Protein AF-A0A4R9EPJ8-F1 (afdb_monomer_lite)

Sequence (152 aa):
MNGLRPTNSELTEEEADGPDRLVLQCPECGEVGRYRFVLLARRAFEGHADEVHPVVESPLDQIRTLVDLAESATGTWECELGAETYRVRERGPSQYEVEVTRRRVVIDAELGTLDDARLVIGGHAKVVSSALATAAALQQRHSAPAFAVPLE

Foldseek 3Di:
DPPWDWDWDFDDPVPCVDCFGIFTQGPVPGTPDTHNDPVVSVVSVVVCCVPPVVPCQDLLSVLCVQFVFDAPDVQKTWDDQDPWIWIWGDPDQQFIWIARPVVRDIDDDGGRDVSSVSCVVCVVSVVSVVSVVVVVVVVVVVPDPPDPDDDD

pLDDT: mean 71.69, std 16.99, range [31.0, 94.88]

Secondary structure (DSSP, 8-state):
--S---EEEEPPHHHHTSS--EEEEETTTEEEEEESSHHHHHHHHHHHHHHHS--S-SHHHHHHHHS--EEEETTEEEEEETTEEEEEEEEETTEEEEEETTTT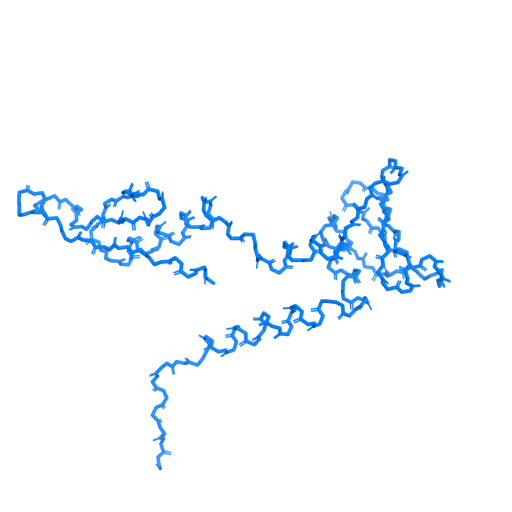EEEEEEESSHHHHHHHHHHHTTHHHHHHHHHHHHHHHTSS-TT-----

Structure (mmCIF, N/CA/C/O backbone):
data_AF-A0A4R9EPJ8-F1
#
_entry.id   AF-A0A4R9EPJ8-F1
#
loop_
_atom_site.group_PDB
_atom_site.id
_atom_site.type_symbol
_atom_site.label_atom_id
_atom_site.label_alt_id
_atom_site.label_comp_id
_atom_site.label_asym_id
_atom_site.label_entity_id
_atom_site.label_seq_id
_atom_site.pdbx_PDB_ins_code
_atom_site.Cartn_x
_atom_site.Cartn_y
_atom_site.Cartn_z
_atom_s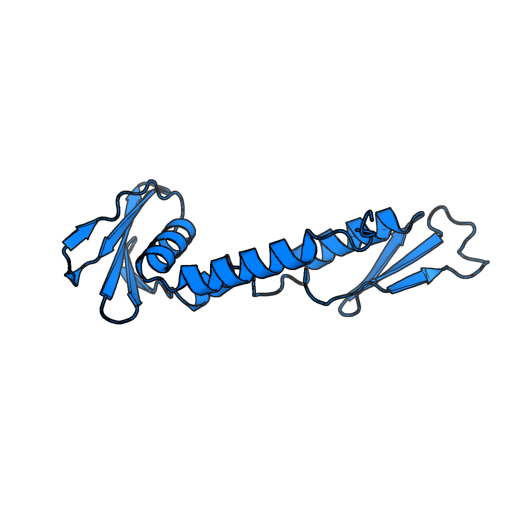ite.occupancy
_atom_site.B_iso_or_equiv
_atom_site.auth_seq_id
_atom_site.auth_comp_id
_atom_site.auth_asym_id
_atom_site.auth_atom_id
_atom_site.pdbx_PDB_model_num
ATOM 1 N N . MET A 1 1 ? 6.668 -7.872 -10.314 1.00 42.31 1 MET A N 1
ATOM 2 C CA . MET A 1 1 ? 7.520 -7.096 -11.235 1.00 42.31 1 MET A CA 1
ATOM 3 C C . MET A 1 1 ? 6.610 -6.507 -12.291 1.00 42.31 1 MET A C 1
ATOM 5 O O . MET A 1 1 ? 5.873 -7.250 -12.932 1.00 42.31 1 MET A O 1
ATOM 9 N N . ASN A 1 2 ? 6.613 -5.184 -12.380 1.00 45.66 2 ASN A N 1
ATOM 10 C CA . ASN A 1 2 ? 5.798 -4.385 -13.291 1.00 45.66 2 ASN A CA 1
ATOM 11 C C . ASN A 1 2 ? 6.172 -4.777 -14.710 1.00 45.66 2 ASN A C 1
ATOM 13 O O . ASN A 1 2 ? 7.354 -4.968 -14.972 1.00 45.66 2 ASN A O 1
ATOM 17 N N . GLY A 1 3 ? 5.213 -4.923 -15.621 1.00 50.50 3 GLY A N 1
ATOM 18 C CA . GLY A 1 3 ? 5.466 -5.391 -16.993 1.00 50.50 3 GLY A CA 1
ATOM 19 C C . GLY A 1 3 ? 6.457 -4.551 -17.821 1.00 50.50 3 GLY A C 1
ATOM 20 O O . GLY A 1 3 ? 6.670 -4.864 -18.990 1.00 50.50 3 GLY A O 1
ATOM 21 N N . LEU A 1 4 ? 7.058 -3.513 -17.231 1.00 59.12 4 LEU A N 1
ATOM 22 C CA . LEU A 1 4 ? 8.168 -2.728 -17.746 1.00 59.12 4 LEU A CA 1
ATOM 23 C C . LEU A 1 4 ? 9.367 -3.630 -18.050 1.00 59.12 4 LEU A C 1
ATOM 25 O O . LEU A 1 4 ? 9.909 -4.318 -17.182 1.00 59.12 4 LEU A O 1
ATOM 29 N N . ARG A 1 5 ? 9.789 -3.617 -19.313 1.00 69.25 5 ARG A N 1
ATOM 30 C CA . ARG A 1 5 ? 10.988 -4.315 -19.769 1.00 69.25 5 ARG A CA 1
ATOM 31 C C . ARG A 1 5 ? 12.035 -3.288 -20.178 1.00 69.25 5 ARG A C 1
ATOM 33 O O . ARG A 1 5 ? 11.702 -2.404 -20.966 1.00 69.25 5 ARG A O 1
ATOM 40 N N . PRO A 1 6 ? 13.276 -3.408 -19.683 1.00 73.06 6 PRO A N 1
ATOM 41 C CA . PRO A 1 6 ? 14.353 -2.569 -20.167 1.00 73.06 6 PRO A CA 1
ATOM 42 C C . PRO A 1 6 ? 14.704 -2.954 -21.600 1.00 73.06 6 PRO A C 1
ATOM 44 O O . PRO A 1 6 ? 14.653 -4.134 -21.964 1.00 73.06 6 PRO A O 1
ATOM 47 N N . THR A 1 7 ? 15.143 -1.971 -22.375 1.00 79.81 7 THR A N 1
ATOM 48 C CA . THR A 1 7 ? 15.826 -2.222 -23.643 1.00 79.81 7 THR A CA 1
ATOM 49 C C . THR A 1 7 ? 17.316 -2.027 -23.419 1.00 79.81 7 THR A C 1
ATOM 51 O O . THR A 1 7 ? 17.736 -0.983 -22.927 1.00 79.81 7 THR A O 1
ATOM 54 N N . ASN A 1 8 ? 18.111 -3.035 -23.775 1.00 78.62 8 ASN A N 1
ATOM 55 C CA . ASN A 1 8 ? 19.564 -2.922 -23.803 1.00 78.62 8 ASN A CA 1
ATOM 56 C C . ASN A 1 8 ? 20.006 -2.890 -25.263 1.00 78.62 8 ASN A C 1
ATOM 58 O O . ASN A 1 8 ? 19.724 -3.834 -26.001 1.00 78.62 8 ASN A O 1
ATOM 62 N N . SER A 1 9 ? 20.695 -1.829 -25.665 1.00 80.62 9 SER A N 1
ATOM 63 C CA . SER A 1 9 ? 21.306 -1.715 -26.990 1.00 80.62 9 SER A CA 1
ATOM 64 C C . SER A 1 9 ? 22.823 -1.676 -26.863 1.00 80.62 9 SER A C 1
ATOM 66 O O . SER A 1 9 ? 23.360 -1.020 -25.966 1.00 80.62 9 SER A O 1
ATOM 68 N N . GLU A 1 10 ? 23.508 -2.396 -27.750 1.00 75.44 10 GLU A N 1
ATOM 69 C CA . GLU A 1 10 ? 24.959 -2.289 -27.892 1.00 75.44 10 GLU A CA 1
ATOM 70 C C . GLU A 1 10 ? 25.316 -0.908 -28.446 1.00 75.44 10 GLU A C 1
ATOM 72 O O . GLU A 1 10 ? 24.591 -0.343 -29.269 1.00 75.44 10 GLU A O 1
ATOM 77 N N . LEU A 1 11 ? 26.409 -0.350 -27.936 1.00 71.19 11 LEU A N 1
ATOM 78 C CA . LEU A 1 11 ? 26.943 0.922 -28.402 1.00 71.19 11 LEU A CA 1
ATOM 79 C C . LEU A 1 11 ? 27.558 0.786 -29.798 1.00 71.19 11 LEU A C 1
ATOM 81 O O . LEU A 1 11 ? 27.968 -0.298 -30.212 1.00 71.19 11 LEU A O 1
ATOM 85 N N . THR A 1 12 ? 27.638 1.907 -30.513 1.00 78.81 12 THR A N 1
ATOM 86 C CA . THR A 1 12 ? 28.351 1.971 -31.796 1.00 78.81 12 THR A CA 1
ATOM 87 C C . THR A 1 12 ? 29.835 1.630 -31.608 1.00 78.81 12 THR A C 1
ATOM 89 O O . THR A 1 12 ? 30.367 1.801 -30.513 1.00 78.81 12 THR A O 1
ATOM 92 N N . GLU A 1 13 ? 30.525 1.148 -32.651 1.00 69.44 13 GLU A N 1
ATOM 93 C CA . GLU A 1 13 ? 31.943 0.737 -32.552 1.00 69.44 13 GLU A CA 1
ATOM 94 C C . GLU A 1 13 ? 32.848 1.850 -31.988 1.00 69.44 13 GLU A C 1
ATOM 96 O O . GLU A 1 13 ? 33.760 1.565 -31.219 1.00 69.44 13 GLU A O 1
ATOM 101 N N . GLU A 1 14 ? 32.543 3.117 -32.287 1.00 68.56 14 GLU A N 1
ATOM 102 C CA . GLU A 1 14 ? 33.267 4.291 -31.774 1.00 68.56 14 GLU A CA 1
ATOM 103 C C . GLU A 1 14 ? 33.076 4.513 -30.258 1.00 68.56 14 GLU A C 1
ATOM 105 O O . GLU A 1 14 ? 33.944 5.078 -29.594 1.00 68.56 14 GLU A O 1
ATOM 110 N N . GLU A 1 15 ? 31.957 4.056 -29.692 1.00 66.56 15 GLU A N 1
ATOM 111 C CA . GLU A 1 15 ? 31.603 4.188 -28.271 1.00 66.56 15 GLU A CA 1
ATOM 112 C C . GLU A 1 15 ? 31.861 2.896 -27.464 1.00 66.56 15 GLU A C 1
ATOM 114 O O . GLU A 1 15 ? 32.012 2.944 -26.241 1.00 66.56 15 GLU A O 1
ATOM 119 N N . ALA A 1 16 ? 31.930 1.739 -28.133 1.00 64.12 16 ALA A N 1
ATOM 120 C CA . ALA A 1 16 ? 32.059 0.407 -27.531 1.00 64.12 16 ALA A CA 1
ATOM 121 C C . ALA A 1 16 ? 33.467 0.084 -26.991 1.00 64.12 16 ALA A C 1
ATOM 123 O O . ALA A 1 16 ? 33.625 -0.851 -26.195 1.00 64.12 16 ALA A O 1
ATOM 124 N N . ASP A 1 17 ? 34.476 0.869 -27.382 1.00 71.00 17 ASP A N 1
ATOM 125 C CA . ASP A 1 17 ? 35.838 0.794 -26.834 1.00 71.00 17 ASP A CA 1
ATOM 126 C C . ASP A 1 17 ? 35.932 1.334 -25.391 1.00 71.00 17 ASP A C 1
ATOM 128 O O . ASP A 1 17 ? 36.936 1.128 -24.700 1.00 71.00 17 ASP A O 1
ATOM 132 N N . GLY A 1 18 ? 34.868 1.975 -24.891 1.00 67.12 18 GLY A N 1
ATOM 133 C CA . GLY A 1 18 ? 34.729 2.387 -23.497 1.00 67.12 18 GLY A CA 1
ATOM 134 C C . GLY A 1 18 ? 34.507 1.221 -22.512 1.00 67.12 18 GLY A C 1
ATOM 135 O O . GLY A 1 18 ? 34.179 0.094 -22.895 1.00 67.12 18 GLY A O 1
ATOM 136 N N . PRO A 1 19 ? 34.668 1.459 -21.194 1.00 67.06 19 PRO A N 1
ATOM 137 C CA . PRO A 1 19 ? 34.420 0.443 -20.167 1.00 67.06 19 PRO A CA 1
ATOM 138 C C . PRO A 1 19 ? 32.950 -0.004 -20.087 1.00 67.06 19 PRO A C 1
ATOM 140 O O . PRO A 1 19 ? 32.690 -1.086 -19.553 1.00 67.06 19 PRO A O 1
ATOM 143 N N . ASP A 1 20 ? 32.027 0.780 -20.646 1.00 72.12 20 ASP A N 1
ATOM 144 C CA . ASP A 1 20 ? 30.590 0.535 -20.674 1.00 72.12 20 ASP A CA 1
ATOM 145 C C . ASP A 1 20 ? 30.149 0.255 -22.110 1.00 72.12 20 ASP A C 1
ATOM 147 O O . ASP A 1 20 ? 30.330 1.098 -22.975 1.00 72.12 20 ASP A O 1
ATOM 151 N N . ARG A 1 21 ? 29.601 -0.939 -22.368 1.00 78.62 21 ARG A N 1
ATOM 152 C CA . ARG A 1 21 ? 29.316 -1.454 -23.725 1.00 78.62 21 ARG A CA 1
ATOM 153 C C . ARG A 1 21 ? 27.833 -1.488 -24.079 1.00 78.62 21 ARG A C 1
ATOM 155 O O . ARG A 1 21 ? 27.468 -1.717 -25.228 1.00 78.62 21 ARG A O 1
ATOM 162 N N . LEU A 1 22 ? 26.983 -1.322 -23.075 1.00 80.94 22 LEU A N 1
ATOM 163 C CA . LEU A 1 22 ? 25.538 -1.427 -23.182 1.00 80.94 22 LEU A CA 1
ATOM 164 C C . LEU A 1 22 ? 24.916 -0.143 -22.675 1.00 80.94 22 LEU A C 1
ATOM 166 O O . LEU A 1 22 ? 25.307 0.345 -21.616 1.00 80.94 22 LEU A O 1
ATOM 170 N N . VAL A 1 23 ? 23.902 0.335 -23.381 1.00 87.94 23 VAL A N 1
ATOM 171 C CA . VAL A 1 23 ? 23.015 1.388 -22.890 1.00 87.94 23 VAL A CA 1
ATOM 172 C C . VAL A 1 23 ? 21.753 0.737 -22.357 1.00 87.94 23 VAL A C 1
ATOM 174 O O . VAL A 1 23 ? 21.093 -0.013 -23.076 1.00 87.94 23 VAL A O 1
ATOM 177 N N . LEU A 1 24 ? 21.424 1.023 -21.100 1.00 87.06 24 LEU A N 1
ATOM 178 C CA . LEU A 1 24 ? 20.146 0.680 -20.501 1.00 87.06 24 LEU A CA 1
ATOM 179 C C . LEU A 1 24 ? 19.145 1.792 -20.794 1.00 87.06 24 LEU A C 1
ATOM 181 O O . LEU A 1 24 ? 19.332 2.930 -20.359 1.00 87.06 24 LEU A O 1
ATOM 185 N N . GLN A 1 25 ? 18.051 1.443 -21.456 1.00 86.88 25 GLN A N 1
ATOM 186 C CA . GLN A 1 25 ? 16.926 2.340 -21.666 1.00 86.88 25 GLN A CA 1
ATOM 187 C C . GLN A 1 25 ? 15.707 1.864 -20.880 1.00 86.88 25 GLN A C 1
ATOM 189 O O . GLN A 1 25 ? 15.245 0.727 -21.031 1.00 86.88 25 GLN A O 1
ATOM 194 N N . CYS A 1 26 ? 15.172 2.762 -20.058 1.00 83.94 26 CYS A N 1
ATOM 195 C CA . CYS A 1 26 ? 13.835 2.651 -19.508 1.00 83.94 26 CYS A CA 1
ATOM 196 C C . CYS A 1 26 ? 12.831 3.194 -20.538 1.00 83.94 26 CYS A C 1
ATOM 198 O O . CYS A 1 26 ? 13.028 4.305 -21.032 1.00 83.94 26 CYS A O 1
ATOM 200 N N . PRO A 1 27 ? 11.745 2.466 -20.847 1.00 75.75 27 PRO A N 1
ATOM 201 C CA . PRO A 1 27 ? 10.713 2.937 -21.774 1.00 75.75 27 PRO A CA 1
ATOM 202 C C . PRO A 1 27 ? 10.071 4.276 -21.380 1.00 75.75 27 PRO A C 1
ATOM 204 O O . PRO A 1 27 ? 9.588 4.995 -22.246 1.00 75.75 27 PRO A O 1
ATOM 207 N N . GLU A 1 28 ? 10.076 4.597 -20.087 1.00 79.81 28 GLU A N 1
ATOM 208 C CA . GLU A 1 28 ? 9.428 5.783 -19.518 1.00 79.81 28 GLU A CA 1
ATOM 209 C C . GLU A 1 28 ? 10.425 6.932 -19.271 1.00 79.81 28 GLU A C 1
ATOM 211 O O . GLU A 1 28 ? 10.103 8.096 -19.498 1.00 79.81 28 GLU A O 1
ATOM 216 N N . CYS A 1 29 ? 11.655 6.627 -18.833 1.00 83.44 29 CYS A N 1
ATOM 217 C CA . CYS A 1 29 ? 12.668 7.639 -18.491 1.00 83.44 29 CYS A CA 1
ATOM 218 C C . CYS A 1 29 ? 13.731 7.893 -19.570 1.00 83.44 29 CYS A C 1
ATOM 220 O O . CYS A 1 29 ? 14.470 8.871 -19.466 1.00 83.44 29 CYS A O 1
ATOM 222 N N . GLY A 1 30 ? 13.840 7.040 -20.590 1.00 86.44 30 GLY A N 1
ATOM 223 C CA . GLY A 1 30 ? 14.937 7.091 -21.558 1.00 86.44 30 GLY A CA 1
ATOM 224 C C . GLY A 1 30 ? 16.207 6.403 -21.045 1.00 86.44 30 GLY A C 1
ATOM 225 O O . GLY A 1 30 ? 16.132 5.383 -20.362 1.00 86.44 30 GLY A O 1
ATOM 226 N N . GLU A 1 31 ? 17.388 6.908 -21.413 1.00 90.88 31 GLU A N 1
ATOM 227 C CA . GLU A 1 31 ? 18.673 6.325 -20.993 1.00 90.88 31 GLU A CA 1
ATOM 228 C C . GLU A 1 31 ? 18.864 6.444 -19.472 1.00 90.88 31 GLU A C 1
ATOM 230 O O . GLU A 1 31 ? 18.922 7.540 -18.923 1.00 90.88 31 GLU A O 1
ATOM 235 N N . VAL A 1 32 ? 18.972 5.299 -18.794 1.00 87.00 32 VAL A N 1
ATOM 236 C CA . VAL A 1 32 ? 19.151 5.210 -17.333 1.00 87.00 32 VAL A CA 1
ATOM 237 C C . VAL A 1 32 ? 20.625 5.073 -16.962 1.00 87.00 32 VAL A C 1
ATOM 239 O O . VAL A 1 32 ? 21.049 5.508 -15.894 1.00 87.00 32 VAL A O 1
ATOM 242 N N . GLY A 1 33 ? 21.425 4.473 -17.840 1.00 88.19 33 GLY A N 1
ATOM 243 C CA . GLY A 1 33 ? 22.856 4.348 -17.616 1.00 88.19 33 GLY A CA 1
ATOM 244 C C . GLY A 1 33 ? 23.542 3.454 -18.633 1.00 88.19 33 GLY A C 1
ATOM 245 O O . GLY A 1 33 ? 22.899 2.763 -19.426 1.00 88.19 33 GLY A O 1
ATOM 246 N N . ARG A 1 34 ? 24.872 3.451 -18.579 1.00 90.81 34 ARG A N 1
ATOM 247 C CA . ARG A 1 34 ? 25.722 2.613 -19.421 1.00 90.81 34 ARG A CA 1
ATOM 248 C C . ARG A 1 34 ? 26.431 1.575 -18.562 1.00 90.81 34 ARG A C 1
ATOM 250 O O . ARG A 1 34 ? 26.815 1.865 -17.433 1.00 90.81 34 ARG A O 1
ATOM 257 N N . TYR A 1 35 ? 26.557 0.354 -19.076 1.00 84.00 35 TYR A N 1
ATOM 258 C CA . TYR A 1 35 ? 27.058 -0.782 -18.308 1.00 84.00 35 TYR A CA 1
ATOM 259 C C . TYR A 1 35 ? 27.935 -1.701 -19.146 1.00 84.00 35 TYR A C 1
ATOM 261 O O . TYR A 1 35 ? 27.688 -1.959 -20.323 1.00 84.00 35 TYR A O 1
ATOM 269 N N . ARG A 1 36 ? 28.930 -2.300 -18.497 1.00 82.31 36 ARG A N 1
ATOM 270 C CA . ARG A 1 36 ? 29.784 -3.323 -19.113 1.00 82.31 36 ARG A CA 1
ATOM 271 C C . ARG A 1 36 ? 29.079 -4.658 -19.371 1.00 82.31 36 ARG A C 1
ATOM 273 O O . ARG A 1 36 ? 29.468 -5.391 -20.275 1.00 82.31 36 ARG A O 1
ATOM 280 N N . PHE A 1 37 ? 28.081 -4.999 -18.552 1.00 77.44 37 PHE A N 1
ATOM 281 C CA . PHE A 1 37 ? 27.432 -6.312 -18.561 1.00 77.44 37 PHE A CA 1
ATOM 282 C C . PHE A 1 37 ? 25.914 -6.201 -18.432 1.00 77.44 37 PHE A C 1
ATOM 284 O O . PHE A 1 37 ? 25.408 -5.421 -17.625 1.00 77.44 37 PHE A O 1
ATOM 291 N N . VAL A 1 38 ? 25.194 -7.075 -19.144 1.00 72.12 38 VAL A N 1
ATOM 292 C CA . VAL A 1 38 ? 23.720 -7.141 -19.135 1.00 72.12 38 VAL A CA 1
ATOM 293 C C . VAL A 1 38 ? 23.159 -7.330 -17.722 1.00 72.12 38 VAL A C 1
ATOM 295 O O . VAL A 1 38 ? 22.144 -6.735 -17.377 1.00 72.12 38 VAL A O 1
ATOM 298 N N . LEU A 1 39 ? 23.827 -8.124 -16.877 1.00 72.62 39 LEU A N 1
ATOM 299 C CA . LEU A 1 39 ? 23.395 -8.351 -15.493 1.00 72.62 39 LEU A CA 1
ATOM 300 C C . LEU A 1 39 ? 23.463 -7.081 -14.631 1.00 72.62 39 LEU A C 1
ATOM 302 O O . LEU A 1 39 ? 22.601 -6.884 -13.778 1.00 72.62 39 LEU A O 1
ATOM 306 N N . LEU A 1 40 ? 24.453 -6.211 -14.862 1.00 74.81 40 LEU A N 1
ATOM 307 C CA . LEU A 1 40 ? 24.563 -4.935 -14.149 1.00 74.81 40 LEU A CA 1
ATOM 308 C C . LEU A 1 40 ? 23.485 -3.953 -14.612 1.00 74.81 40 LEU A C 1
ATOM 310 O O . LEU A 1 40 ? 22.824 -3.354 -13.769 1.00 74.81 40 LEU A O 1
ATOM 314 N N . ALA A 1 41 ? 23.252 -3.869 -15.926 1.00 74.75 41 ALA A N 1
ATOM 315 C CA . ALA A 1 41 ? 22.160 -3.078 -16.493 1.00 74.75 41 ALA A CA 1
ATOM 316 C C . ALA A 1 41 ? 20.801 -3.525 -15.934 1.00 74.75 41 ALA A C 1
ATOM 318 O O . ALA A 1 41 ? 19.993 -2.710 -15.507 1.00 74.75 41 ALA A O 1
ATOM 319 N N . ARG A 1 42 ? 20.568 -4.839 -15.845 1.00 76.75 42 ARG A N 1
ATOM 320 C CA . ARG A 1 42 ? 19.323 -5.381 -15.295 1.00 76.75 42 ARG A CA 1
ATOM 321 C C . ARG A 1 42 ? 19.122 -5.032 -13.821 1.00 76.75 42 ARG A C 1
ATOM 323 O O . ARG A 1 42 ? 18.044 -4.578 -13.461 1.00 76.75 42 ARG A O 1
ATOM 330 N N . ARG A 1 43 ? 20.150 -5.197 -12.983 1.00 76.56 43 ARG A N 1
ATOM 331 C CA . ARG A 1 43 ? 20.067 -4.839 -11.558 1.00 76.56 43 ARG A CA 1
ATOM 332 C C . ARG A 1 43 ? 19.803 -3.344 -11.363 1.00 76.56 43 ARG A C 1
ATOM 334 O O . ARG A 1 43 ? 19.025 -2.972 -10.492 1.00 76.56 43 ARG A O 1
ATOM 341 N N . ALA A 1 44 ? 20.448 -2.498 -12.164 1.00 75.06 44 ALA A N 1
ATOM 342 C CA . ALA A 1 44 ? 20.224 -1.060 -12.118 1.00 75.06 44 ALA A CA 1
ATOM 343 C C . ALA A 1 44 ? 18.810 -0.679 -12.578 1.00 75.06 44 ALA A C 1
ATOM 345 O O . ALA A 1 44 ? 18.192 0.189 -11.971 1.00 75.06 44 ALA A O 1
ATOM 346 N N . PHE A 1 45 ? 18.272 -1.363 -13.593 1.00 80.19 45 PHE A N 1
ATOM 347 C CA . PHE A 1 45 ? 16.890 -1.172 -14.023 1.00 80.19 45 PHE A CA 1
ATOM 348 C C . PHE A 1 45 ? 15.879 -1.554 -12.946 1.00 80.19 45 PHE A C 1
ATOM 350 O O . PHE A 1 45 ? 14.917 -0.829 -12.751 1.00 80.19 45 PHE A O 1
ATOM 357 N N . GLU A 1 46 ? 16.083 -2.676 -12.255 1.00 70.38 46 GLU A N 1
ATOM 358 C CA . GLU A 1 46 ? 15.186 -3.130 -11.185 1.00 70.38 46 GLU A CA 1
ATOM 359 C C . GLU A 1 46 ? 15.131 -2.102 -10.044 1.00 70.38 46 GLU A C 1
ATOM 361 O O . GLU A 1 46 ? 14.041 -1.690 -9.660 1.00 70.38 46 GLU A O 1
ATOM 366 N N . GLY A 1 47 ? 16.285 -1.591 -9.597 1.00 70.19 47 GLY A N 1
ATOM 367 C CA . GLY A 1 47 ? 16.328 -0.505 -8.609 1.00 70.19 47 GLY A CA 1
ATOM 368 C C . GLY A 1 47 ? 15.676 0.790 -9.109 1.00 70.19 47 GLY A C 1
ATOM 369 O O . GLY A 1 47 ? 14.857 1.378 -8.413 1.00 70.19 47 GLY A O 1
ATOM 370 N N . HIS A 1 48 ? 15.971 1.200 -10.346 1.00 79.50 48 HIS A N 1
ATOM 371 C CA . HIS A 1 48 ? 15.349 2.374 -10.964 1.00 79.50 48 HIS A CA 1
ATOM 372 C C . HIS A 1 48 ? 13.824 2.230 -11.093 1.00 79.50 48 HIS A C 1
ATOM 374 O O . HIS A 1 48 ? 13.093 3.178 -10.823 1.00 79.50 48 HIS A O 1
ATOM 380 N N . ALA A 1 49 ? 13.331 1.057 -11.490 1.00 70.00 49 ALA A N 1
ATOM 381 C CA . ALA A 1 49 ? 11.907 0.791 -11.621 1.00 70.00 49 ALA A CA 1
ATOM 382 C C . ALA A 1 49 ? 11.204 0.816 -10.258 1.00 70.00 49 ALA A C 1
ATOM 384 O O . ALA A 1 49 ? 10.125 1.387 -10.167 1.00 70.00 49 ALA A O 1
ATOM 385 N N . ASP A 1 50 ? 11.813 0.262 -9.209 1.00 68.19 50 ASP A N 1
ATOM 386 C CA . ASP A 1 50 ? 11.250 0.297 -7.855 1.00 68.19 50 ASP A CA 1
ATOM 387 C C . ASP A 1 50 ? 11.198 1.726 -7.281 1.00 68.19 50 ASP A C 1
ATOM 389 O O . ASP A 1 50 ? 10.234 2.084 -6.605 1.00 68.19 50 ASP A O 1
ATOM 393 N N . GLU A 1 51 ? 12.203 2.558 -7.570 1.00 72.75 51 GLU A N 1
ATOM 394 C CA . GLU A 1 51 ? 12.302 3.931 -7.053 1.00 72.75 51 GLU A CA 1
ATOM 395 C C . GLU A 1 51 ? 11.494 4.960 -7.863 1.00 72.75 51 GLU A C 1
ATOM 397 O O . GLU A 1 51 ? 10.848 5.835 -7.285 1.00 72.75 51 GLU A O 1
ATOM 402 N N . VAL A 1 52 ? 11.542 4.888 -9.198 1.00 76.81 52 VAL A N 1
ATOM 403 C CA . VAL A 1 52 ? 11.048 5.941 -10.112 1.00 76.81 52 VAL A CA 1
ATOM 404 C C . VAL A 1 52 ? 9.740 5.559 -10.797 1.00 76.81 52 VAL A C 1
ATOM 406 O O . VAL A 1 52 ? 8.910 6.425 -11.080 1.00 76.81 52 VAL A O 1
ATOM 409 N N . HIS A 1 53 ? 9.516 4.263 -11.009 1.00 69.56 53 HIS A N 1
ATOM 410 C CA . HIS A 1 53 ? 8.249 3.727 -11.507 1.00 69.56 53 HIS A CA 1
ATOM 411 C C . HIS A 1 53 ? 7.620 2.772 -10.496 1.00 69.56 53 HIS A C 1
ATOM 413 O O . HIS A 1 53 ? 7.288 1.634 -10.866 1.00 69.56 53 HIS A O 1
ATOM 419 N N . PRO A 1 54 ? 7.448 3.210 -9.229 1.00 59.88 54 PRO A N 1
ATOM 420 C CA . PRO A 1 54 ? 6.750 2.405 -8.255 1.00 59.88 54 PRO A CA 1
ATOM 421 C C . PRO A 1 54 ? 5.360 2.181 -8.826 1.00 59.88 54 PRO A C 1
ATOM 423 O O . PRO A 1 54 ? 4.554 3.102 -8.976 1.00 59.88 54 PRO A O 1
ATOM 426 N N . VAL A 1 55 ? 5.088 0.949 -9.229 1.00 60.59 55 VAL A N 1
ATOM 427 C CA . VAL A 1 55 ? 3.730 0.598 -9.588 1.00 60.59 55 VAL A CA 1
ATOM 428 C C . VAL A 1 55 ? 2.962 0.641 -8.298 1.00 60.59 55 VAL A C 1
ATOM 430 O O . VAL A 1 55 ? 3.234 -0.108 -7.358 1.00 60.59 55 VAL A O 1
ATOM 433 N N . VAL A 1 56 ? 2.022 1.570 -8.274 1.00 52.06 56 VAL A N 1
ATOM 434 C CA . VAL A 1 56 ? 0.965 1.621 -7.285 1.00 52.06 56 VAL A CA 1
ATOM 435 C C . VAL A 1 56 ? 0.135 0.359 -7.482 1.00 52.06 56 VAL A C 1
ATOM 437 O O . VAL A 1 56 ? -0.833 0.350 -8.224 1.00 52.06 56 VAL A O 1
ATOM 440 N N . GLU A 1 57 ? 0.620 -0.739 -6.915 1.00 51.41 57 GLU A N 1
ATOM 441 C CA . GLU A 1 57 ? -0.018 -2.052 -6.826 1.00 51.41 57 GLU A CA 1
ATOM 442 C C . GLU A 1 57 ? 0.851 -3.001 -5.976 1.00 51.41 57 GLU A C 1
ATOM 444 O O . GLU A 1 57 ? 0.799 -4.225 -6.119 1.00 51.41 57 GLU A O 1
ATOM 449 N N . SER A 1 58 ? 1.642 -2.466 -5.034 1.00 53.78 58 SER A N 1
ATOM 450 C CA . SER A 1 58 ? 2.092 -3.318 -3.938 1.00 53.78 58 SER A CA 1
ATOM 451 C C . SER A 1 58 ? 0.844 -3.826 -3.196 1.00 53.78 58 SER A C 1
ATOM 453 O O . SER A 1 58 ? -0.161 -3.109 -3.116 1.00 53.78 58 SER A O 1
ATOM 455 N N . PRO A 1 59 ? 0.853 -5.047 -2.633 1.00 55.97 59 PRO A N 1
ATOM 456 C CA . PRO A 1 59 ? -0.249 -5.510 -1.794 1.00 55.97 59 PRO A CA 1
ATOM 457 C C . PRO A 1 59 ? -0.606 -4.491 -0.706 1.00 55.97 59 PRO A C 1
ATOM 459 O O . PRO A 1 59 ? -1.773 -4.346 -0.365 1.00 55.97 59 PRO A O 1
ATOM 462 N N . LEU A 1 60 ? 0.383 -3.730 -0.224 1.00 61.38 60 LEU A N 1
ATOM 463 C CA . LEU A 1 60 ? 0.172 -2.643 0.718 1.00 61.38 60 LEU A CA 1
ATOM 464 C C . LEU A 1 60 ? -0.569 -1.447 0.098 1.00 61.38 60 LEU A C 1
ATOM 466 O O . LEU A 1 60 ? -1.459 -0.911 0.743 1.00 61.38 60 LEU A O 1
ATOM 470 N N . ASP A 1 61 ? -0.282 -1.055 -1.143 1.00 65.00 61 ASP A N 1
ATOM 471 C CA . ASP A 1 61 ? -0.999 0.034 -1.830 1.00 65.00 61 ASP A CA 1
ATOM 472 C C . ASP A 1 61 ? -2.434 -0.351 -2.214 1.00 65.00 61 ASP A C 1
ATOM 474 O O . ASP A 1 61 ? -3.358 0.457 -2.084 1.00 65.00 61 ASP A O 1
ATOM 478 N N . GLN A 1 62 ? -2.659 -1.614 -2.592 1.00 65.31 62 GLN A N 1
ATOM 479 C CA . GLN A 1 62 ? -4.015 -2.153 -2.739 1.00 65.31 62 GLN A CA 1
ATOM 480 C C . GLN A 1 62 ? -4.756 -2.121 -1.398 1.00 65.31 62 GLN A C 1
ATOM 482 O O . GLN A 1 62 ? -5.906 -1.698 -1.332 1.00 65.31 62 GLN A O 1
ATOM 487 N N . ILE A 1 63 ? -4.090 -2.510 -0.308 1.00 66.56 63 ILE A N 1
ATOM 488 C CA . ILE A 1 63 ? -4.660 -2.476 1.042 1.00 66.56 63 ILE A CA 1
ATOM 489 C C . ILE A 1 63 ? -4.908 -1.042 1.517 1.00 66.56 63 ILE A C 1
ATOM 491 O O . ILE A 1 63 ? -5.932 -0.801 2.141 1.00 66.56 63 ILE A O 1
ATOM 495 N N . ARG A 1 64 ? -4.051 -0.076 1.181 1.00 72.69 64 ARG A N 1
ATOM 496 C CA . ARG A 1 64 ? -4.279 1.351 1.462 1.00 72.69 64 ARG A CA 1
ATOM 497 C C . ARG A 1 64 ? -5.508 1.892 0.739 1.00 72.69 64 ARG A C 1
ATOM 499 O O . ARG A 1 64 ? -6.203 2.728 1.298 1.00 72.69 64 ARG A O 1
ATOM 506 N N . THR A 1 65 ? -5.794 1.386 -0.459 1.00 72.69 65 THR A N 1
ATOM 507 C CA . THR A 1 65 ? -6.996 1.752 -1.223 1.00 72.69 65 THR A CA 1
ATOM 508 C C . THR A 1 65 ? -8.248 1.054 -0.684 1.00 72.69 65 THR A C 1
ATOM 510 O O . THR A 1 65 ? -9.327 1.636 -0.659 1.00 72.69 65 THR A O 1
ATOM 513 N N . LEU A 1 66 ? -8.124 -0.205 -0.254 1.00 75.69 66 LEU A N 1
ATOM 514 C CA . LEU A 1 66 ? -9.242 -0.997 0.267 1.00 75.69 66 LEU A CA 1
ATOM 515 C C . LEU A 1 66 ? -9.582 -0.670 1.724 1.00 75.69 66 LEU A C 1
ATOM 517 O O . LEU A 1 66 ? -10.729 -0.831 2.120 1.00 75.69 66 LEU A O 1
ATOM 521 N N . VAL A 1 67 ? -8.598 -0.250 2.517 1.00 82.38 67 VAL A N 1
ATOM 522 C CA . VAL A 1 67 ? -8.713 0.089 3.938 1.00 82.38 67 VAL A CA 1
ATOM 523 C C . VAL A 1 67 ? -8.391 1.572 4.107 1.00 82.38 67 VAL A C 1
ATOM 525 O O . VAL A 1 67 ? -7.300 1.964 4.540 1.00 82.38 67 VAL A O 1
ATOM 528 N N . ASP A 1 68 ? -9.367 2.393 3.730 1.00 86.62 68 ASP A N 1
ATOM 529 C CA . ASP A 1 68 ? -9.285 3.846 3.826 1.00 86.62 68 ASP A CA 1
ATOM 530 C C . ASP A 1 68 ? -9.535 4.305 5.269 1.00 86.62 68 ASP A C 1
ATOM 532 O O . ASP A 1 68 ? -10.670 4.474 5.715 1.00 86.62 68 ASP A O 1
ATOM 536 N N . LEU A 1 69 ? -8.447 4.418 6.030 1.00 88.75 69 LEU A N 1
ATOM 537 C CA . LEU A 1 69 ? -8.447 4.937 7.396 1.00 88.75 69 LEU A CA 1
ATOM 538 C C . LEU A 1 69 ? -8.472 6.465 7.375 1.00 88.75 69 LEU A C 1
ATOM 540 O O . LEU A 1 69 ? -7.428 7.104 7.219 1.00 88.75 69 LEU A O 1
ATOM 544 N N . ALA A 1 70 ? -9.651 7.035 7.602 1.00 90.50 70 ALA A N 1
ATOM 545 C CA . ALA A 1 70 ? -9.829 8.469 7.760 1.00 90.50 70 ALA A CA 1
ATOM 546 C C . ALA A 1 70 ? 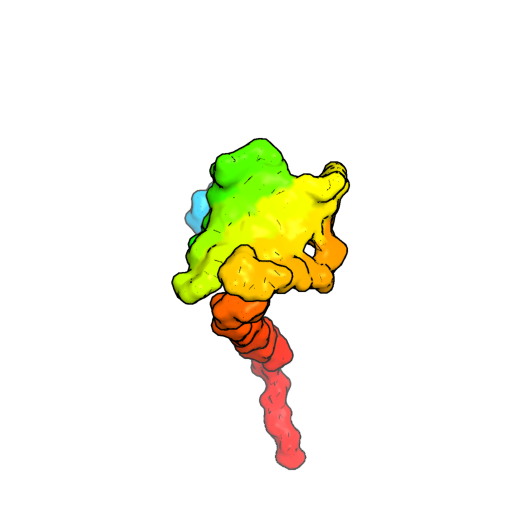-9.571 8.876 9.215 1.00 90.50 70 ALA A C 1
ATOM 548 O O . ALA A 1 70 ? -10.074 8.246 10.147 1.00 90.50 70 ALA A O 1
ATOM 549 N N . GLU A 1 71 ? -8.794 9.937 9.430 1.00 93.31 71 GLU A N 1
ATOM 550 C CA . GLU A 1 71 ? -8.586 10.471 10.777 1.00 93.31 71 GLU A CA 1
ATOM 551 C C . GLU A 1 71 ? -9.881 11.126 11.278 1.00 93.31 71 GLU A C 1
ATOM 553 O O . GLU A 1 71 ? -10.386 12.077 10.682 1.00 93.31 71 GLU A O 1
ATOM 558 N N . SER A 1 72 ? -10.436 10.602 12.371 1.00 91.00 72 SER A N 1
ATOM 559 C CA . SER A 1 72 ? -11.682 11.095 12.971 1.00 91.00 72 SER A CA 1
ATOM 560 C C . SER A 1 72 ? -11.421 12.057 14.133 1.00 91.00 72 SER A C 1
ATOM 562 O O . SER A 1 72 ? -12.255 12.898 14.462 1.00 91.00 72 SER A O 1
ATOM 564 N N . ALA A 1 73 ? -10.270 11.906 14.788 1.00 91.25 73 ALA A N 1
ATOM 565 C CA . ALA A 1 73 ? -9.754 12.768 15.843 1.00 91.25 73 ALA A CA 1
ATOM 566 C C . ALA A 1 73 ? -8.235 12.579 15.923 1.00 91.25 73 ALA A C 1
ATOM 568 O O . ALA A 1 73 ? -7.726 11.566 15.459 1.00 91.25 73 ALA A O 1
ATOM 569 N N . THR A 1 74 ? -7.519 13.506 16.559 1.00 91.19 74 THR A N 1
ATOM 570 C CA . THR A 1 74 ? -6.060 13.403 16.713 1.00 91.19 74 THR A CA 1
ATOM 571 C C . THR A 1 74 ? -5.654 12.048 17.297 1.00 91.19 74 THR A C 1
ATOM 573 O O . THR A 1 74 ? -6.074 11.694 18.402 1.00 91.19 74 THR A O 1
ATOM 576 N N . GLY A 1 75 ? -4.852 11.288 16.547 1.00 89.81 75 GLY A N 1
ATOM 577 C CA . GLY A 1 75 ? -4.384 9.961 16.964 1.00 89.81 75 GLY A CA 1
ATOM 578 C C . GLY A 1 75 ? -5.459 8.866 16.905 1.00 89.81 75 GLY A C 1
ATOM 579 O O . GLY A 1 75 ? -5.311 7.818 17.536 1.00 89.81 75 GLY A O 1
ATOM 580 N N . THR A 1 76 ? -6.578 9.106 16.216 1.00 91.56 76 THR A N 1
ATOM 581 C CA . THR A 1 76 ? -7.662 8.138 16.018 1.00 91.56 76 THR A CA 1
ATOM 582 C C . THR A 1 76 ? -8.123 8.127 14.566 1.00 91.56 76 THR A C 1
ATOM 584 O O . THR A 1 76 ? -8.517 9.154 14.015 1.00 91.56 76 THR A O 1
ATOM 587 N N . TRP A 1 77 ? -8.161 6.937 13.977 1.00 94.88 77 TRP A N 1
ATOM 588 C CA . TRP A 1 77 ? -8.614 6.716 12.608 1.00 94.88 77 TRP A CA 1
ATOM 589 C C . TRP A 1 77 ? -9.761 5.722 12.578 1.00 94.88 77 TRP A C 1
ATOM 591 O O . TRP A 1 77 ? -9.818 4.806 13.398 1.00 94.88 77 TRP A O 1
ATOM 601 N N . GLU A 1 78 ? -10.665 5.877 11.623 1.00 93.94 78 GLU A N 1
ATOM 602 C CA . GLU A 1 78 ? -11.800 4.984 11.438 1.00 93.94 78 GLU A CA 1
ATOM 603 C C . GLU A 1 78 ? -11.932 4.576 9.972 1.00 93.94 78 GLU A C 1
ATOM 605 O O . GLU A 1 78 ? -11.636 5.349 9.063 1.00 93.94 78 GLU A O 1
ATOM 610 N N . CYS A 1 79 ? -12.385 3.346 9.746 1.00 91.50 79 CYS A N 1
ATOM 611 C CA . CYS A 1 79 ? -12.820 2.895 8.431 1.00 91.50 79 CYS A CA 1
ATOM 612 C C . CYS A 1 79 ? -14.004 1.937 8.554 1.00 91.50 79 CYS A C 1
ATOM 614 O O . CYS A 1 79 ? -14.109 1.153 9.506 1.00 91.50 79 CYS A O 1
ATOM 616 N N . GLU A 1 80 ? -14.871 1.945 7.549 1.00 90.00 80 GLU A N 1
ATOM 617 C CA . GLU A 1 80 ? -15.977 1.000 7.432 1.00 90.00 80 GLU A CA 1
ATOM 618 C C . GLU A 1 80 ? -15.662 -0.028 6.349 1.00 90.00 80 GLU A C 1
ATOM 620 O O . GLU A 1 80 ? -15.384 0.331 5.208 1.00 90.00 80 GLU A O 1
ATOM 625 N N . LEU A 1 81 ? -15.721 -1.317 6.696 1.00 84.38 81 LEU A N 1
ATOM 626 C CA . LEU A 1 81 ? -15.582 -2.406 5.728 1.00 84.38 81 LEU A CA 1
ATOM 627 C C . LEU A 1 81 ? -16.730 -3.393 5.897 1.00 84.38 81 LEU A C 1
ATOM 629 O O . LEU A 1 81 ? -16.860 -4.077 6.918 1.00 84.38 81 LEU A O 1
ATOM 633 N N . GLY A 1 82 ? -17.565 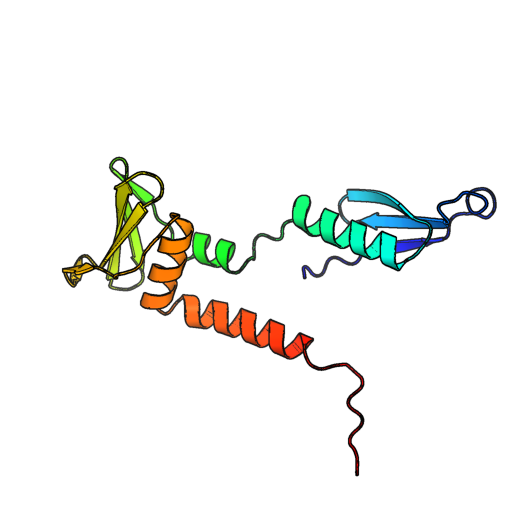-3.482 4.863 1.00 82.12 82 GLY A N 1
ATOM 634 C CA . GLY A 1 82 ? -18.773 -4.294 4.893 1.00 82.12 82 GLY A CA 1
ATOM 635 C C . GLY A 1 82 ? -19.717 -3.839 6.007 1.00 82.12 82 GLY A C 1
ATOM 636 O O . GLY A 1 82 ? -20.180 -2.705 6.016 1.00 82.12 82 GLY A O 1
ATOM 637 N N . ALA A 1 83 ? -20.022 -4.740 6.940 1.00 83.81 83 ALA A N 1
ATOM 638 C CA . ALA A 1 83 ? -20.908 -4.459 8.067 1.00 83.81 83 ALA A CA 1
ATOM 639 C C . ALA A 1 83 ? -20.159 -4.080 9.354 1.00 83.81 83 ALA A C 1
ATOM 641 O O . ALA A 1 83 ? -20.796 -3.992 10.399 1.00 83.81 83 ALA A O 1
ATOM 642 N N . GLU A 1 84 ? -18.840 -3.902 9.316 1.00 87.50 84 GLU A N 1
ATOM 643 C CA . GLU A 1 84 ? -18.024 -3.625 10.498 1.00 87.50 84 GLU A CA 1
ATOM 644 C C . GLU A 1 84 ? -17.381 -2.239 10.402 1.00 87.50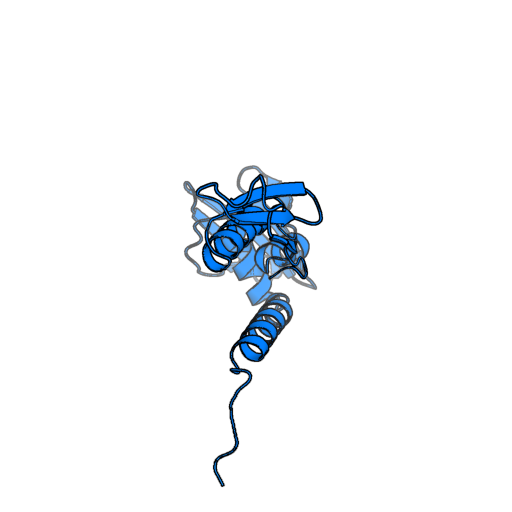 84 GLU A C 1
ATOM 646 O O . GLU A 1 84 ? -17.007 -1.784 9.321 1.00 87.50 84 GLU A O 1
ATOM 651 N N . THR A 1 85 ? -17.217 -1.595 11.557 1.00 91.25 85 THR A N 1
ATOM 652 C CA . THR A 1 85 ? -16.505 -0.321 11.691 1.00 91.25 85 THR A CA 1
ATOM 653 C C . THR A 1 85 ? -15.269 -0.560 12.549 1.00 91.25 85 THR A C 1
ATOM 655 O O . THR A 1 85 ? -15.379 -1.003 13.701 1.00 91.25 85 THR A O 1
ATOM 658 N N . TYR A 1 86 ? -14.099 -0.279 11.988 1.00 90.88 86 TYR A N 1
ATOM 659 C CA . TYR A 1 86 ? -12.811 -0.422 12.653 1.00 90.88 86 TYR A CA 1
ATOM 660 C C . TYR A 1 86 ? -12.351 0.945 13.130 1.00 90.88 86 TYR A C 1
ATOM 662 O O . TYR A 1 86 ? -12.441 1.922 12.391 1.00 90.88 86 TYR A O 1
ATOM 670 N N . ARG A 1 87 ? -11.845 0.999 14.358 1.00 93.81 87 ARG A N 1
ATOM 671 C CA . ARG A 1 87 ? -11.233 2.185 14.942 1.00 93.81 87 ARG A CA 1
ATOM 672 C C . ARG A 1 87 ? -9.799 1.865 15.317 1.00 93.81 87 ARG A C 1
ATOM 674 O O . ARG A 1 87 ? -9.563 0.937 16.081 1.00 93.81 87 ARG A O 1
ATOM 681 N N . VAL A 1 88 ? -8.862 2.652 14.820 1.00 92.44 88 VAL A N 1
ATOM 682 C CA . VAL A 1 88 ? -7.445 2.584 15.166 1.00 92.44 88 VAL A CA 1
ATOM 683 C C . VAL A 1 88 ? -7.130 3.723 16.121 1.00 92.44 88 VAL A C 1
ATOM 685 O O . VAL A 1 88 ? -7.503 4.861 15.851 1.00 92.44 88 VAL A O 1
ATOM 688 N N . ARG A 1 89 ? -6.461 3.437 17.236 1.00 92.38 89 ARG A N 1
ATOM 689 C CA . ARG A 1 89 ? -6.007 4.449 18.198 1.00 92.38 89 ARG A CA 1
ATOM 690 C C . ARG A 1 89 ? -4.507 4.361 18.387 1.00 92.38 89 ARG A C 1
ATOM 692 O O . ARG A 1 89 ? -3.986 3.277 18.631 1.00 92.38 89 ARG A O 1
ATOM 699 N N . GLU A 1 90 ? -3.836 5.500 18.346 1.00 91.00 90 GLU A N 1
ATOM 700 C CA . GLU A 1 90 ? -2.451 5.614 18.785 1.00 91.00 90 GLU A CA 1
ATOM 701 C C . GLU A 1 90 ? -2.409 5.654 20.322 1.00 91.00 90 GLU A C 1
ATOM 703 O O . GLU A 1 90 ? -3.084 6.462 20.965 1.00 91.00 90 GLU A O 1
ATOM 708 N N . ARG A 1 91 ? -1.661 4.732 20.933 1.00 85.75 91 ARG A N 1
ATOM 709 C CA . ARG A 1 91 ? -1.508 4.597 22.395 1.00 85.75 91 ARG A CA 1
ATOM 710 C C . ARG A 1 91 ? -0.175 5.143 22.906 1.00 85.75 91 ARG A C 1
ATOM 712 O O . ARG A 1 91 ? -0.053 5.449 24.090 1.00 85.75 91 ARG A O 1
ATOM 719 N N . GLY A 1 92 ? 0.786 5.305 22.009 1.00 82.88 92 GLY A N 1
ATOM 720 C CA . GLY A 1 92 ? 2.121 5.838 22.237 1.00 82.88 92 GLY A CA 1
ATOM 721 C C . GLY A 1 92 ? 2.831 6.006 20.892 1.00 82.88 92 GLY A C 1
ATOM 722 O O . GLY A 1 92 ? 2.262 5.615 19.871 1.00 82.88 92 GLY A O 1
ATOM 723 N N . PRO A 1 93 ? 4.052 6.567 20.866 1.00 78.94 93 PRO A N 1
ATOM 724 C CA . PRO A 1 93 ? 4.793 6.761 19.624 1.00 78.94 93 PRO A CA 1
ATOM 725 C C . PRO A 1 93 ? 4.913 5.445 18.861 1.00 78.94 93 PRO A C 1
ATOM 727 O O . PRO A 1 93 ? 5.481 4.486 19.388 1.00 78.94 93 PRO A O 1
ATOM 730 N N . SER A 1 94 ? 4.368 5.402 17.644 1.00 76.56 94 SER A N 1
ATOM 731 C CA . SER A 1 94 ? 4.399 4.201 16.801 1.00 76.56 94 SER A CA 1
ATOM 732 C C . SER A 1 94 ? 3.762 2.973 17.470 1.00 76.56 94 SER A C 1
ATOM 734 O O . SER A 1 94 ? 4.225 1.855 17.276 1.00 76.56 94 SER A O 1
ATOM 736 N N . GLN A 1 95 ? 2.728 3.165 18.294 1.00 85.12 95 GLN A N 1
ATOM 737 C CA . GLN A 1 95 ? 1.982 2.072 18.917 1.00 85.12 95 GLN A CA 1
ATOM 738 C C . GLN A 1 95 ? 0.494 2.238 18.636 1.00 85.12 95 GLN A C 1
ATOM 740 O O . GLN A 1 95 ? -0.149 3.144 19.172 1.00 85.12 95 GLN A O 1
ATOM 745 N N . TYR A 1 96 ? -0.060 1.337 17.830 1.00 83.12 96 TYR A N 1
ATOM 746 C CA . TYR A 1 96 ? -1.453 1.394 17.400 1.00 83.12 96 TYR A CA 1
ATOM 747 C C . TYR A 1 96 ? -2.265 0.216 17.945 1.00 83.12 96 TYR A C 1
ATOM 749 O O . TYR A 1 96 ? -1.771 -0.897 18.088 1.00 83.12 96 TYR A O 1
ATOM 757 N N . GLU A 1 97 ? -3.536 0.467 18.237 1.00 89.69 97 GLU A N 1
ATOM 758 C CA . GLU A 1 97 ? -4.512 -0.529 18.681 1.00 89.69 97 GLU A CA 1
ATOM 759 C C . GLU A 1 97 ? -5.725 -0.490 17.750 1.00 89.69 97 GLU A C 1
ATOM 761 O O . GLU A 1 97 ? -6.202 0.596 17.418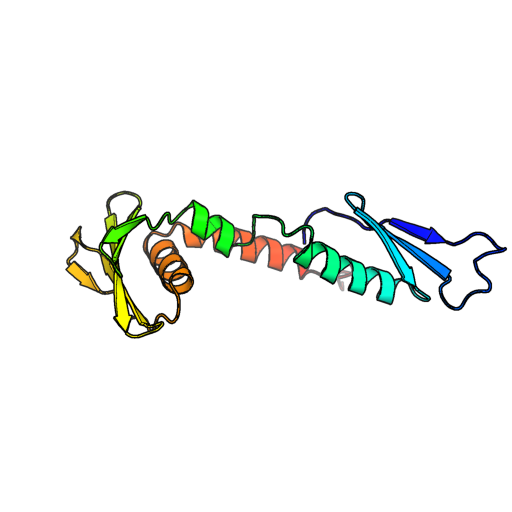 1.00 89.69 97 GLU A O 1
ATOM 766 N N . VAL A 1 98 ? -6.244 -1.654 17.349 1.00 88.12 98 VAL A N 1
ATOM 767 C CA . VAL A 1 98 ? -7.416 -1.764 16.465 1.00 88.12 98 VAL A CA 1
ATOM 768 C C . VAL A 1 98 ? -8.613 -2.309 17.239 1.00 88.12 98 VAL A C 1
ATOM 770 O O . VAL A 1 98 ? -8.567 -3.401 17.797 1.00 88.12 98 VAL A O 1
ATOM 773 N N . GLU A 1 99 ? -9.724 -1.581 17.221 1.00 90.62 99 GLU A N 1
ATOM 774 C CA . GLU A 1 99 ? -11.004 -1.954 17.820 1.00 90.62 99 GLU A CA 1
ATOM 775 C C . GLU A 1 99 ? -12.060 -2.186 16.726 1.00 90.62 99 GLU A C 1
ATOM 777 O O . GLU A 1 99 ? -12.333 -1.310 15.905 1.00 90.62 99 GLU A O 1
ATOM 782 N N . VAL A 1 100 ? -12.725 -3.342 16.747 1.00 89.94 100 VAL A N 1
ATOM 783 C CA . VAL A 1 100 ? -13.943 -3.605 15.967 1.00 89.94 100 VAL A CA 1
ATOM 784 C C . VAL A 1 100 ? -15.138 -3.107 16.777 1.00 89.94 100 VAL A C 1
ATOM 786 O O . VAL A 1 100 ? -15.693 -3.816 17.622 1.00 89.94 100 VAL A O 1
ATOM 789 N N . THR A 1 101 ? -15.528 -1.858 16.538 1.00 86.50 101 THR A N 1
ATOM 790 C CA . THR A 1 101 ? -16.438 -1.094 17.412 1.00 86.50 101 THR A CA 1
ATOM 791 C C . THR A 1 101 ? -17.815 -1.737 17.599 1.00 86.50 101 THR A C 1
ATOM 793 O O . THR A 1 101 ? -18.326 -1.773 18.719 1.00 86.50 101 THR A O 1
ATOM 796 N N . ARG A 1 102 ? -18.410 -2.316 16.545 1.00 79.62 102 ARG A N 1
ATOM 797 C CA . ARG A 1 102 ? -19.725 -2.986 16.638 1.00 79.62 102 ARG A CA 1
ATOM 798 C C . ARG A 1 102 ? -19.711 -4.212 17.545 1.00 79.62 102 ARG A C 1
ATOM 800 O O . ARG A 1 102 ? -20.727 -4.533 18.157 1.00 79.62 102 ARG A O 1
ATOM 807 N N . ARG A 1 103 ? -18.564 -4.883 17.645 1.00 77.81 103 ARG A N 1
ATOM 808 C CA . ARG A 1 103 ? -18.379 -6.087 18.465 1.00 77.81 103 ARG A CA 1
ATOM 809 C C . ARG A 1 103 ? -17.702 -5.791 19.801 1.00 77.81 103 ARG A C 1
ATOM 811 O O . ARG A 1 103 ? -17.673 -6.671 20.652 1.00 77.81 103 ARG A O 1
ATOM 818 N N . ARG A 1 104 ? -17.188 -4.566 19.987 1.00 80.69 104 ARG A N 1
ATOM 819 C CA . ARG A 1 104 ? -16.362 -4.150 21.134 1.00 80.69 104 ARG A CA 1
ATOM 820 C C . ARG A 1 104 ? -15.194 -5.109 21.383 1.00 80.69 104 ARG A C 1
ATOM 822 O O . ARG A 1 104 ? -14.882 -5.440 22.523 1.00 80.69 104 ARG A O 1
ATOM 829 N N . VAL A 1 105 ? -14.587 -5.586 20.298 1.00 81.81 105 VAL A N 1
ATOM 830 C CA . VAL A 1 105 ? -13.429 -6.484 20.333 1.00 81.81 105 VAL A CA 1
ATOM 831 C C . VAL A 1 105 ? -12.198 -5.686 19.942 1.00 81.81 105 VAL A C 1
ATOM 833 O O . VAL A 1 105 ? -12.207 -5.022 18.909 1.00 81.81 105 VAL A O 1
ATOM 836 N N . VAL A 1 106 ? -11.146 -5.774 20.750 1.00 82.25 106 VAL A N 1
ATOM 837 C CA . VAL A 1 106 ? -9.816 -5.285 20.382 1.00 82.25 106 VAL A CA 1
ATOM 838 C C . VAL A 1 106 ? -9.073 -6.418 19.689 1.00 82.25 106 VAL A C 1
ATOM 840 O O . VAL A 1 106 ? -9.085 -7.554 20.167 1.00 82.25 106 VAL A O 1
ATOM 843 N N . ILE A 1 107 ? -8.468 -6.122 18.544 1.00 76.75 107 ILE A N 1
ATOM 844 C CA . ILE A 1 107 ? -7.567 -7.050 17.875 1.00 76.75 107 ILE A CA 1
ATOM 845 C C . ILE A 1 107 ? -6.206 -6.891 18.545 1.00 76.75 107 ILE A C 1
ATOM 847 O O . ILE A 1 107 ? -5.553 -5.862 18.389 1.00 76.75 107 ILE A O 1
ATOM 851 N N . ASP A 1 108 ? -5.827 -7.900 19.326 1.00 63.53 108 ASP A N 1
ATOM 852 C CA . ASP A 1 108 ? -4.557 -7.938 20.045 1.00 63.53 108 ASP A CA 1
ATOM 853 C C . ASP A 1 108 ? -3.409 -8.166 19.054 1.00 63.53 108 ASP A C 1
ATOM 855 O O . ASP A 1 108 ? -3.197 -9.275 18.556 1.00 63.53 108 ASP A O 1
ATOM 859 N N . ALA A 1 109 ? -2.737 -7.077 18.692 1.00 61.22 109 ALA A N 1
ATOM 860 C CA . ALA A 1 109 ? -1.577 -7.067 17.820 1.00 61.22 109 ALA A CA 1
ATOM 861 C C . ALA A 1 109 ? -0.645 -5.925 18.241 1.00 61.22 109 ALA A C 1
ATOM 863 O O . ALA A 1 109 ? -1.091 -4.803 18.481 1.00 61.22 109 ALA A O 1
ATOM 864 N N . GLU A 1 110 ? 0.656 -6.199 18.307 1.00 69.44 110 GLU A N 1
ATOM 865 C CA . GLU A 1 110 ? 1.671 -5.159 18.472 1.00 69.44 110 GLU A CA 1
ATOM 866 C C . GLU A 1 110 ? 1.865 -4.452 17.124 1.00 69.44 110 GLU A C 1
ATOM 868 O O . GLU A 1 110 ? 2.495 -4.992 16.216 1.00 69.44 110 GLU A O 1
ATOM 873 N N . LEU A 1 111 ? 1.272 -3.265 16.967 1.00 77.62 111 LEU A N 1
ATOM 874 C CA . LEU A 1 111 ? 1.285 -2.524 15.703 1.00 77.62 111 LEU A CA 1
ATOM 875 C C . LEU A 1 111 ? 2.218 -1.322 15.794 1.00 77.62 111 LEU A C 1
ATOM 877 O O . LEU A 1 111 ? 1.964 -0.393 16.563 1.00 77.62 111 LEU A O 1
ATOM 881 N N . GLY A 1 112 ? 3.271 -1.349 14.977 1.00 73.81 112 GLY A N 1
ATOM 882 C CA . GLY A 1 112 ? 4.287 -0.301 14.902 1.00 73.81 112 GLY A CA 1
ATOM 883 C C . GLY A 1 112 ? 3.879 0.877 14.016 1.00 73.81 112 GLY A C 1
ATOM 884 O O . GLY A 1 112 ? 4.387 1.990 14.152 1.00 73.81 112 GLY A O 1
ATOM 885 N N . THR A 1 113 ? 2.973 0.636 13.070 1.00 79.81 113 THR A N 1
ATOM 886 C CA . THR A 1 113 ? 2.585 1.605 12.044 1.00 79.81 113 THR A CA 1
ATOM 887 C C . THR A 1 113 ? 1.089 1.545 11.733 1.00 79.81 113 THR A C 1
ATOM 889 O O . THR A 1 113 ? 0.417 0.537 11.959 1.00 79.81 113 THR A O 1
ATOM 892 N N . LEU A 1 114 ? 0.557 2.618 11.138 1.00 82.00 114 LEU A N 1
ATOM 893 C CA . LEU A 1 114 ? -0.800 2.606 10.577 1.00 82.00 114 LEU A CA 1
ATOM 894 C C . LEU A 1 114 ? -0.961 1.588 9.443 1.00 82.00 114 LEU A C 1
ATOM 896 O O . LEU A 1 114 ? -2.059 1.085 9.221 1.00 82.00 114 LEU A O 1
ATOM 900 N N . ASP A 1 115 ? 0.112 1.274 8.724 1.00 80.75 115 ASP A N 1
ATOM 901 C CA . ASP A 1 115 ? 0.078 0.261 7.675 1.00 80.75 115 ASP A CA 1
ATOM 902 C C . ASP A 1 115 ? -0.085 -1.148 8.256 1.00 80.75 115 ASP A C 1
ATOM 904 O O . ASP A 1 115 ? -0.886 -1.921 7.730 1.00 80.75 115 ASP A O 1
ATOM 908 N N . ASP A 1 116 ? 0.533 -1.445 9.404 1.00 76.94 116 ASP A N 1
ATOM 909 C CA . ASP A 1 116 ? 0.277 -2.692 10.140 1.00 76.94 116 ASP A CA 1
ATOM 910 C C . ASP A 1 116 ? -1.202 -2.798 10.545 1.00 76.94 116 ASP A C 1
ATOM 912 O O . ASP A 1 116 ? -1.825 -3.853 10.396 1.00 76.94 116 ASP A O 1
ATOM 916 N N . ALA A 1 117 ? -1.804 -1.685 10.983 1.00 80.31 117 ALA A N 1
ATOM 917 C CA . ALA A 1 117 ? -3.231 -1.635 11.291 1.00 80.31 117 ALA A CA 1
ATOM 918 C C . ALA A 1 117 ? -4.097 -1.934 10.055 1.00 80.31 117 ALA A C 1
ATOM 920 O O . ALA A 1 117 ? -5.047 -2.714 10.147 1.00 80.31 117 ALA A O 1
ATOM 921 N N . ARG A 1 118 ? -3.753 -1.389 8.879 1.00 84.00 118 ARG A N 1
ATOM 922 C CA . ARG A 1 118 ? -4.463 -1.689 7.622 1.00 84.00 118 ARG A CA 1
ATOM 923 C C . ARG A 1 118 ? -4.351 -3.160 7.229 1.00 84.00 118 ARG A C 1
ATOM 925 O O . ARG A 1 118 ? -5.350 -3.749 6.814 1.00 84.00 118 ARG A O 1
ATOM 932 N N . LEU A 1 119 ? -3.174 -3.769 7.393 1.00 76.75 119 LEU A N 1
ATOM 933 C CA . LEU A 1 119 ? -2.961 -5.198 7.136 1.00 76.75 119 LEU A CA 1
ATOM 934 C C . LEU A 1 119 ? -3.853 -6.064 8.038 1.00 76.75 119 LEU A C 1
ATOM 936 O O . LEU A 1 119 ? -4.531 -6.972 7.549 1.00 76.75 119 LEU A O 1
ATOM 940 N N . VAL A 1 120 ? -3.902 -5.756 9.338 1.00 79.81 120 VAL A N 1
ATOM 941 C CA . VAL A 1 120 ? -4.734 -6.473 10.317 1.00 79.81 120 VAL A CA 1
ATOM 942 C C . VAL A 1 120 ? -6.225 -6.315 10.022 1.00 79.81 120 VAL A C 1
ATOM 944 O O . VAL A 1 120 ? -6.950 -7.313 9.973 1.00 79.81 120 VAL A O 1
ATOM 947 N N . ILE A 1 121 ? -6.686 -5.086 9.776 1.00 82.06 121 ILE A N 1
ATOM 948 C CA . ILE A 1 121 ? -8.082 -4.796 9.426 1.00 82.06 121 ILE A CA 1
ATOM 949 C C . ILE A 1 121 ? -8.471 -5.544 8.153 1.00 82.06 121 ILE A C 1
ATOM 951 O O . ILE A 1 121 ? -9.494 -6.231 8.118 1.00 82.06 121 ILE A O 1
ATOM 955 N N . GLY A 1 122 ? -7.638 -5.458 7.118 1.00 76.94 122 GLY A N 1
ATOM 956 C CA . GLY A 1 122 ? -7.905 -6.113 5.853 1.00 76.94 122 GLY A CA 1
ATOM 957 C C . GLY A 1 122 ? -7.926 -7.645 5.974 1.00 76.94 122 GLY A C 1
ATOM 958 O O . GLY A 1 122 ? -8.752 -8.309 5.336 1.00 76.94 122 GLY A O 1
ATOM 959 N N . GLY A 1 123 ? -7.062 -8.214 6.823 1.00 74.88 123 GLY A N 1
ATOM 960 C CA . GLY A 1 123 ? -7.050 -9.634 7.185 1.00 74.88 123 GLY A CA 1
ATOM 961 C C . GLY A 1 123 ? -8.340 -10.062 7.878 1.00 74.88 123 GLY A C 1
ATOM 962 O O . GLY A 1 123 ? -9.004 -11.001 7.433 1.00 74.88 123 GLY A O 1
ATOM 963 N N . HIS A 1 124 ? -8.739 -9.331 8.918 1.00 80.38 124 HIS A N 1
ATOM 964 C CA . HIS A 1 124 ? -9.963 -9.590 9.675 1.00 80.38 124 HIS A CA 1
ATOM 965 C C . HIS A 1 124 ? -11.223 -9.465 8.801 1.00 80.38 124 HIS A C 1
ATOM 967 O O . HIS A 1 124 ? -12.102 -10.328 8.838 1.00 80.38 124 HIS A O 1
ATOM 973 N N . ALA A 1 125 ? -11.287 -8.437 7.951 1.00 77.31 125 ALA A N 1
ATOM 974 C CA . ALA A 1 125 ? -12.374 -8.223 6.998 1.00 77.31 125 ALA A CA 1
ATOM 975 C C . ALA A 1 125 ? -12.364 -9.219 5.820 1.00 77.31 125 ALA A C 1
ATOM 977 O O . ALA A 1 125 ? -13.271 -9.187 4.989 1.00 77.31 125 ALA A O 1
ATOM 978 N N . LYS A 1 126 ? -11.359 -10.107 5.734 1.00 73.38 126 LYS A N 1
ATOM 979 C CA . LYS A 1 126 ? -11.138 -11.070 4.639 1.00 73.38 126 LYS A CA 1
ATOM 980 C C . LYS A 1 126 ? -10.978 -10.434 3.252 1.00 73.38 126 LYS A C 1
ATOM 982 O O . LYS A 1 126 ? -10.997 -11.149 2.253 1.00 73.38 126 LYS A O 1
ATOM 987 N N . VAL A 1 127 ? -10.750 -9.124 3.179 1.00 68.31 127 VAL A N 1
ATOM 988 C CA . VAL A 1 127 ? -10.409 -8.416 1.931 1.00 68.31 127 VAL A CA 1
ATOM 989 C C . VAL A 1 127 ? -8.939 -8.625 1.552 1.00 68.31 127 VAL A C 1
ATOM 991 O O . VAL A 1 127 ? -8.560 -8.525 0.391 1.00 68.31 127 VAL A O 1
ATOM 994 N N . VAL A 1 128 ? -8.115 -9.015 2.528 1.00 57.47 128 VAL A N 1
ATOM 995 C CA . VAL A 1 128 ? -6.704 -9.366 2.340 1.00 57.47 128 VAL A CA 1
ATOM 996 C C . VAL A 1 128 ? -6.518 -10.815 1.892 1.00 57.47 128 VAL A C 1
ATOM 998 O O . VAL A 1 128 ? -5.545 -11.095 1.207 1.00 57.47 128 VAL A O 1
ATOM 1001 N N . SER A 1 129 ? -7.445 -11.744 2.163 1.00 52.94 129 SER A N 1
ATOM 1002 C CA . SER A 1 129 ? -7.320 -13.123 1.659 1.00 52.94 129 SER A CA 1
ATOM 1003 C C . SER A 1 129 ? -7.419 -13.208 0.132 1.00 52.94 129 SER A C 1
ATOM 1005 O O . SER A 1 129 ? -6.741 -14.045 -0.446 1.00 52.94 129 SER A O 1
ATOM 1007 N N . SER A 1 130 ? -8.177 -12.338 -0.547 1.00 49.88 130 SER A N 1
ATOM 1008 C CA . SER A 1 130 ? -8.178 -12.273 -2.019 1.00 49.88 130 SER A CA 1
ATOM 1009 C C . SER A 1 130 ? -6.921 -11.598 -2.574 1.00 49.88 130 SER A C 1
ATOM 1011 O O . SER A 1 130 ? -6.364 -12.074 -3.563 1.00 49.88 130 SER A O 1
ATOM 1013 N N . ALA A 1 131 ? -6.436 -10.536 -1.927 1.00 46.16 131 ALA A N 1
ATOM 1014 C CA . ALA A 1 131 ? -5.244 -9.804 -2.357 1.00 46.16 131 ALA A CA 1
ATOM 1015 C C . ALA A 1 131 ? -3.945 -10.600 -2.103 1.00 46.16 131 ALA A C 1
ATOM 1017 O O . ALA A 1 131 ? -3.134 -10.764 -3.013 1.00 46.16 131 ALA A O 1
ATOM 1018 N N . LEU A 1 132 ? -3.780 -11.199 -0.915 1.00 47.56 132 LEU A N 1
ATOM 1019 C CA . LEU A 1 132 ? -2.653 -12.081 -0.583 1.00 47.56 132 LEU A CA 1
ATOM 1020 C C . LEU A 1 132 ? -2.727 -13.436 -1.294 1.00 47.56 132 LEU A C 1
ATOM 1022 O O . LEU A 1 132 ? -1.676 -13.940 -1.670 1.00 47.56 132 LEU A O 1
ATOM 1026 N N . ALA A 1 133 ? -3.906 -14.031 -1.536 1.00 49.59 133 ALA A N 1
ATOM 1027 C CA . ALA A 1 133 ? -3.987 -15.249 -2.358 1.00 49.59 133 ALA A CA 1
ATOM 1028 C C . ALA A 1 133 ? -3.637 -14.970 -3.828 1.00 49.59 133 ALA A C 1
ATOM 1030 O O . ALA A 1 133 ? -3.002 -15.806 -4.466 1.00 49.59 133 ALA A O 1
ATOM 1031 N N . THR A 1 134 ? -3.978 -13.788 -4.353 1.00 44.31 134 THR A N 1
ATOM 1032 C CA . THR A 1 134 ? -3.543 -13.348 -5.688 1.00 44.31 134 THR A CA 1
ATOM 1033 C C . THR A 1 134 ? -2.034 -13.096 -5.714 1.00 44.31 134 THR A C 1
ATOM 1035 O O . THR A 1 134 ? -1.354 -13.588 -6.612 1.00 44.31 134 THR A O 1
ATOM 1038 N N . ALA A 1 135 ? -1.476 -12.435 -4.694 1.00 44.00 135 ALA A N 1
ATOM 1039 C CA . ALA A 1 135 ? -0.032 -12.228 -4.558 1.00 44.00 135 ALA A CA 1
ATOM 1040 C C . ALA A 1 135 ? 0.747 -13.552 -4.398 1.00 44.00 135 ALA A C 1
ATOM 1042 O O . ALA A 1 135 ? 1.774 -13.747 -5.048 1.00 44.00 135 ALA A O 1
ATOM 1043 N N . ALA A 1 136 ? 0.225 -14.501 -3.614 1.00 42.69 136 ALA A N 1
ATOM 1044 C CA . ALA A 1 136 ? 0.796 -15.836 -3.434 1.00 42.69 136 ALA A CA 1
ATOM 1045 C C . ALA A 1 136 ? 0.675 -16.704 -4.703 1.00 42.69 136 ALA A C 1
ATOM 1047 O O . ALA A 1 136 ? 1.619 -17.411 -5.051 1.00 42.69 136 ALA A O 1
ATOM 1048 N N . ALA A 1 137 ? -0.436 -16.624 -5.448 1.00 40.81 137 ALA A N 1
ATOM 1049 C CA . ALA A 1 137 ? -0.602 -17.309 -6.735 1.00 40.81 137 ALA A CA 1
ATOM 1050 C C . ALA A 1 137 ? 0.317 -16.733 -7.832 1.00 40.81 137 ALA A C 1
ATOM 1052 O O . ALA A 1 137 ? 0.847 -17.483 -8.656 1.00 40.81 137 ALA A O 1
ATOM 1053 N N . LEU A 1 138 ? 0.554 -15.416 -7.822 1.00 38.88 138 LEU A N 1
ATOM 1054 C CA . LEU A 1 138 ? 1.532 -14.751 -8.688 1.00 38.88 138 LEU A CA 1
ATOM 1055 C C . LEU A 1 138 ? 2.976 -15.133 -8.313 1.00 38.88 138 LEU A C 1
ATOM 1057 O O . LEU A 1 138 ? 3.776 -15.399 -9.209 1.00 38.88 138 LEU A O 1
ATOM 1061 N N . GLN A 1 139 ? 3.301 -15.268 -7.021 1.00 38.53 139 GLN A N 1
ATOM 1062 C CA . GLN A 1 139 ? 4.589 -15.812 -6.561 1.00 38.53 139 GLN A CA 1
ATOM 1063 C C . GLN A 1 139 ? 4.787 -17.284 -6.963 1.00 38.53 139 GLN A C 1
ATOM 1065 O O . GLN A 1 139 ? 5.863 -17.646 -7.441 1.00 38.53 139 GLN A O 1
ATOM 1070 N N . GLN A 1 140 ? 3.767 -18.142 -6.838 1.00 37.72 140 GLN A N 1
ATOM 1071 C CA . GLN A 1 140 ? 3.887 -19.564 -7.193 1.00 37.72 140 GLN A CA 1
ATOM 1072 C C . GLN A 1 140 ? 4.023 -19.800 -8.704 1.00 37.72 140 GLN A C 1
ATOM 1074 O O . GLN A 1 140 ? 4.802 -20.660 -9.114 1.00 37.72 140 GLN A O 1
ATOM 1079 N N . ARG A 1 141 ? 3.365 -18.999 -9.554 1.00 36.97 141 ARG A N 1
ATOM 1080 C CA . ARG A 1 141 ? 3.539 -19.060 -11.021 1.00 36.97 141 ARG A CA 1
ATOM 1081 C C . ARG A 1 141 ? 4.918 -18.600 -11.508 1.00 36.97 141 ARG A C 1
ATOM 1083 O O . ARG A 1 141 ? 5.307 -18.957 -12.614 1.00 36.97 141 ARG A O 1
ATOM 1090 N N . HIS A 1 142 ? 5.661 -17.865 -10.683 1.00 39.28 142 HIS A N 1
ATOM 1091 C CA . HIS A 1 142 ? 7.037 -17.438 -10.956 1.00 39.28 142 HIS A CA 1
ATOM 1092 C C . HIS A 1 142 ? 8.104 -18.280 -10.230 1.00 39.28 142 HIS A C 1
ATOM 1094 O O . HIS A 1 142 ? 9.293 -18.061 -10.446 1.00 39.28 142 HIS A O 1
ATOM 1100 N N . SER A 1 143 ? 7.693 -19.256 -9.409 1.00 35.78 143 SER A N 1
ATOM 1101 C CA . SER A 1 143 ? 8.591 -20.184 -8.700 1.00 35.78 143 SER A CA 1
ATOM 1102 C C . SER A 1 143 ? 8.763 -21.533 -9.410 1.00 35.78 143 SER A C 1
ATOM 1104 O O . SER A 1 143 ? 9.582 -22.343 -8.985 1.00 35.78 143 SER A O 1
ATOM 1106 N N . ALA A 1 144 ? 8.018 -21.798 -10.488 1.00 31.00 144 ALA A N 1
ATOM 1107 C CA . ALA A 1 144 ? 8.296 -22.936 -11.356 1.00 31.00 144 ALA A CA 1
ATOM 1108 C C . ALA A 1 144 ? 9.441 -22.565 -12.320 1.00 31.00 144 ALA A C 1
ATOM 1110 O O . ALA A 1 144 ? 9.257 -21.680 -13.161 1.00 31.00 144 ALA A O 1
ATOM 1111 N N . PRO A 1 145 ? 10.622 -23.204 -12.235 1.00 34.53 145 PRO A N 1
ATOM 1112 C CA . PRO A 1 145 ? 11.654 -23.022 -13.244 1.00 34.53 145 PRO A CA 1
ATOM 1113 C C . PRO A 1 145 ? 11.122 -23.505 -14.598 1.00 34.53 145 PRO A C 1
ATOM 1115 O O . PRO A 1 145 ? 10.543 -24.585 -14.698 1.00 34.53 145 PRO A O 1
ATOM 1118 N N . ALA A 1 146 ? 11.366 -22.734 -15.658 1.00 40.31 146 ALA A N 1
ATOM 1119 C CA . ALA A 1 146 ? 10.967 -23.045 -17.035 1.00 40.31 146 ALA A CA 1
ATOM 1120 C C . ALA A 1 146 ? 11.697 -24.265 -17.658 1.00 40.31 146 ALA A C 1
ATOM 1122 O O . ALA A 1 146 ? 11.740 -24.392 -18.877 1.00 40.31 146 ALA A O 1
ATOM 1123 N N . PHE A 1 147 ? 12.264 -25.167 -16.845 1.00 36.88 147 PHE A N 1
ATOM 1124 C CA . PHE A 1 147 ? 13.019 -26.346 -17.290 1.00 36.88 147 PHE A CA 1
ATOM 1125 C C . PHE A 1 147 ? 12.809 -27.600 -16.419 1.00 36.88 147 PHE A C 1
ATOM 1127 O O . PHE A 1 147 ? 13.721 -28.411 -16.272 1.00 36.88 147 PHE A O 1
ATOM 1134 N N . ALA A 1 148 ? 11.620 -27.810 -15.847 1.00 32.34 148 ALA A N 1
ATOM 1135 C CA . ALA A 1 148 ? 11.275 -29.136 -15.331 1.00 32.34 148 ALA A CA 1
ATOM 1136 C C . ALA A 1 148 ? 10.959 -30.073 -16.512 1.00 32.34 148 ALA A C 1
ATOM 1138 O O . ALA A 1 148 ? 9.831 -30.125 -17.000 1.00 32.34 148 ALA A O 1
ATOM 1139 N N . VAL A 1 149 ? 11.979 -30.777 -17.006 1.00 37.75 149 VAL A N 1
ATOM 1140 C CA . VAL A 1 149 ? 11.797 -31.934 -17.891 1.00 37.75 149 VAL A CA 1
ATOM 1141 C C . VAL A 1 149 ? 11.161 -33.055 -17.054 1.00 37.75 149 VAL A C 1
ATOM 1143 O O . VAL A 1 149 ? 11.679 -33.337 -15.970 1.00 37.75 149 VAL A O 1
ATOM 1146 N N . PRO A 1 150 ? 10.060 -33.689 -17.495 1.00 32.97 150 PRO A N 1
ATOM 1147 C CA . PRO A 1 150 ? 9.538 -34.878 -16.831 1.00 32.97 150 PRO A CA 1
ATOM 1148 C C . PRO A 1 150 ? 10.585 -35.992 -16.916 1.00 32.97 150 PRO A C 1
ATOM 1150 O O . PRO A 1 150 ? 11.027 -36.331 -18.013 1.00 32.97 150 PRO A O 1
ATOM 1153 N N . LEU A 1 151 ? 11.002 -36.540 -15.775 1.00 37.94 151 LEU A N 1
ATOM 1154 C CA . LEU A 1 151 ? 11.695 -37.825 -15.758 1.00 37.94 151 LEU A CA 1
ATOM 1155 C C . LEU A 1 151 ? 10.628 -38.908 -15.944 1.00 37.94 151 LEU A C 1
ATOM 1157 O O . LEU A 1 151 ? 9.742 -39.036 -15.096 1.00 37.94 151 LEU A O 1
ATOM 1161 N N . GLU A 1 152 ? 10.695 -39.611 -17.074 1.00 44.19 152 GLU A N 1
ATOM 1162 C CA . GLU A 1 152 ? 10.096 -40.944 -17.227 1.00 44.19 152 GLU A CA 1
ATOM 1163 C C . GLU A 1 152 ? 10.816 -41.966 -16.336 1.00 44.19 152 GLU A C 1
ATOM 1165 O O . GLU A 1 152 ? 12.056 -41.845 -16.170 1.00 44.19 152 GLU A O 1
#

Radius of gyration: 22.8 Å; chains: 1; bounding box: 57×54×55 Å